Protein AF-A0A7K4DDI7-F1 (afdb_monomer_lite)

Sequence (121 aa):
MRNVHAVIEERGDYTFVIRNFYSGDVKEVQVDPDKIALFEDRSSIEELPDACPFLRFDGKTGKAWCTVHLTRPEICRDYCCWRLLILDSQGKRAGRVMYQMTFLPDTDELGRLWESIQPRL

Structure (mmCIF, N/CA/C/O backbone):
data_AF-A0A7K4DDI7-F1
#
_entry.id   AF-A0A7K4DDI7-F1
#
loop_
_atom_site.group_PDB
_atom_site.id
_atom_site.type_symbol
_atom_site.label_atom_id
_atom_site.label_alt_id
_atom_site.label_comp_id
_atom_site.label_asym_id
_atom_site.label_entity_id
_atom_site.label_seq_id
_atom_site.pdbx_PDB_ins_code
_atom_site.Cartn_x
_atom_site.Cartn_y
_atom_site.Cartn_z
_atom_site.occupancy
_atom_site.B_iso_or_equiv
_atom_site.auth_seq_id
_atom_site.auth_comp_id
_atom_site.auth_asym_id
_atom_site.auth_atom_id
_atom_site.pdbx_PDB_model_num
ATOM 1 N N . MET A 1 1 ? 12.938 2.576 10.365 1.00 39.72 1 MET A N 1
ATOM 2 C CA . MET A 1 1 ? 12.943 2.594 8.884 1.00 39.72 1 MET A CA 1
ATOM 3 C C . MET A 1 1 ? 11.514 2.906 8.483 1.00 39.72 1 MET A C 1
ATOM 5 O O . MET A 1 1 ? 10.642 2.100 8.766 1.00 39.72 1 MET A O 1
ATOM 9 N N . ARG A 1 2 ? 11.268 4.152 8.071 1.00 51.00 2 ARG A N 1
ATOM 10 C CA . ARG A 1 2 ? 9.982 4.847 8.231 1.00 51.00 2 ARG A CA 1
ATOM 11 C C . ARG A 1 2 ? 9.193 4.890 6.922 1.00 51.00 2 ARG A C 1
ATOM 13 O O . ARG A 1 2 ? 9.779 5.179 5.886 1.00 51.00 2 ARG A O 1
ATOM 20 N N . ASN A 1 3 ? 7.888 4.643 7.031 1.00 64.56 3 ASN A N 1
ATOM 21 C CA . ASN A 1 3 ? 6.827 4.915 6.056 1.00 64.56 3 ASN A CA 1
ATOM 22 C C . ASN A 1 3 ? 7.010 4.270 4.676 1.00 64.56 3 ASN A C 1
ATOM 24 O O . ASN A 1 3 ? 7.480 4.900 3.743 1.00 64.56 3 ASN A O 1
ATOM 28 N N . VAL A 1 4 ? 6.554 3.020 4.518 1.00 76.88 4 VAL A N 1
ATOM 29 C CA . VAL A 1 4 ? 6.466 2.334 3.209 1.00 76.88 4 VAL A CA 1
ATOM 30 C C . VAL A 1 4 ? 5.677 3.162 2.189 1.00 76.88 4 VAL A C 1
ATOM 32 O O . VAL A 1 4 ? 6.042 3.218 1.016 1.00 76.88 4 VAL A O 1
ATOM 35 N N . HIS A 1 5 ? 4.620 3.828 2.655 1.00 87.25 5 HIS A N 1
ATOM 36 C CA . HIS A 1 5 ? 3.800 4.746 1.879 1.00 87.25 5 HIS A CA 1
ATOM 37 C C . HIS A 1 5 ? 3.785 6.120 2.542 1.00 87.25 5 HIS A C 1
ATOM 39 O O . HIS A 1 5 ? 3.521 6.219 3.740 1.00 87.25 5 HIS A O 1
ATOM 45 N N . ALA A 1 6 ? 4.015 7.167 1.753 1.00 90.25 6 ALA A N 1
ATOM 46 C CA . ALA A 1 6 ? 3.727 8.544 2.135 1.00 90.25 6 ALA A CA 1
ATOM 47 C C . ALA A 1 6 ? 2.538 9.068 1.342 1.00 90.25 6 ALA A C 1
ATOM 49 O O . ALA A 1 6 ? 2.459 8.847 0.135 1.00 90.25 6 ALA A O 1
ATOM 50 N N . VAL A 1 7 ? 1.655 9.797 2.017 1.00 93.62 7 VAL A N 1
ATOM 51 C CA . VAL A 1 7 ? 0.672 10.658 1.357 1.00 93.62 7 VAL A CA 1
ATOM 52 C C . VAL A 1 7 ? 1.427 11.851 0.775 1.00 93.62 7 VAL A C 1
ATOM 54 O O . VAL A 1 7 ? 2.186 12.504 1.489 1.00 93.62 7 VAL A O 1
ATOM 57 N N . ILE A 1 8 ? 1.260 12.095 -0.522 1.00 95.38 8 ILE A N 1
ATOM 58 C CA . ILE A 1 8 ? 1.876 13.223 -1.237 1.00 95.38 8 ILE A CA 1
ATOM 59 C C . ILE A 1 8 ? 0.843 14.260 -1.693 1.00 95.38 8 ILE A C 1
ATOM 61 O O . ILE A 1 8 ? 1.220 15.383 -2.010 1.00 95.38 8 ILE A O 1
ATOM 65 N N . GLU A 1 9 ? -0.443 13.900 -1.710 1.00 97.38 9 GLU A N 1
ATOM 66 C CA . GLU A 1 9 ? -1.558 14.780 -2.068 1.00 97.38 9 GLU A CA 1
ATOM 67 C C . GLU A 1 9 ? -2.845 14.294 -1.376 1.00 97.38 9 GLU A C 1
ATOM 69 O O . GLU A 1 9 ? -3.093 13.086 -1.317 1.00 97.38 9 GLU A O 1
ATOM 74 N N . GLU A 1 10 ? -3.680 15.219 -0.898 1.00 96.94 10 GLU A N 1
ATOM 75 C CA . GLU A 1 10 ? -5.044 14.946 -0.424 1.00 96.94 10 GLU A CA 1
ATOM 76 C C . GLU A 1 10 ? -6.040 15.578 -1.402 1.00 96.94 10 GLU A C 1
ATOM 78 O O . GLU A 1 10 ? -5.941 16.770 -1.695 1.00 96.94 10 GLU A O 1
ATOM 83 N N . ARG A 1 11 ? -6.989 14.791 -1.923 1.00 96.38 11 ARG A N 1
ATOM 84 C CA . ARG A 1 11 ? -7.917 15.217 -2.990 1.00 96.38 11 ARG A CA 1
ATOM 85 C C . ARG A 1 11 ? -9.354 15.462 -2.524 1.00 96.38 11 ARG A C 1
ATOM 87 O O . ARG A 1 11 ? -10.210 15.771 -3.345 1.00 96.38 11 ARG A O 1
ATOM 94 N N . GLY A 1 12 ? -9.615 15.358 -1.221 1.00 94.62 12 GLY A N 1
ATOM 95 C CA . GLY A 1 12 ? -10.973 15.388 -0.669 1.00 94.62 12 GLY A CA 1
ATOM 96 C C . GLY A 1 12 ? -11.672 14.030 -0.772 1.00 94.62 12 GLY A C 1
ATOM 97 O O . GLY A 1 12 ? -11.103 13.073 -1.292 1.00 94.62 12 GLY A O 1
ATOM 98 N N . ASP A 1 13 ? -12.875 13.921 -0.203 1.00 95.31 13 ASP A N 1
ATOM 99 C CA . ASP A 1 13 ? -13.700 12.698 -0.200 1.00 95.31 13 ASP A CA 1
ATOM 100 C C . ASP A 1 13 ? -12.935 11.424 0.203 1.00 95.31 13 ASP A C 1
ATOM 102 O O . ASP A 1 13 ? -13.085 10.352 -0.389 1.00 95.31 13 ASP A O 1
ATOM 106 N N . TYR A 1 14 ? -12.058 11.570 1.205 1.00 97.50 14 TYR A N 1
ATOM 107 C CA . TYR A 1 14 ? -11.146 10.532 1.698 1.00 97.50 14 TYR A CA 1
ATOM 108 C C . TYR A 1 14 ? -10.290 9.873 0.601 1.00 97.50 14 TYR A C 1
ATOM 110 O O . TYR A 1 14 ? -9.946 8.689 0.686 1.00 97.50 14 TYR A O 1
ATOM 118 N N . THR A 1 15 ? -9.937 10.654 -0.419 1.00 98.06 15 THR A N 1
ATOM 119 C CA . THR A 1 15 ? -9.074 10.267 -1.534 1.00 98.06 15 THR A CA 1
ATOM 120 C C . THR A 1 15 ? -7.694 10.894 -1.377 1.00 98.06 15 THR A C 1
ATOM 122 O O . THR A 1 15 ? -7.548 12.087 -1.098 1.00 98.06 15 THR A O 1
ATOM 125 N N . PHE A 1 16 ? -6.663 10.079 -1.575 1.00 97.44 16 PHE A N 1
ATOM 126 C CA . PHE A 1 16 ? -5.268 10.421 -1.332 1.00 97.44 16 PHE A CA 1
ATOM 127 C C . PHE A 1 16 ? -4.399 9.925 -2.480 1.00 97.44 16 PHE A C 1
ATOM 129 O O . PHE A 1 16 ? -4.594 8.819 -2.982 1.00 97.44 16 PHE A O 1
ATOM 136 N N . VAL A 1 17 ? -3.376 10.692 -2.845 1.00 97.00 17 VAL A N 1
ATOM 137 C CA . VAL A 1 17 ? -2.290 10.192 -3.691 1.00 97.00 17 VAL A CA 1
ATOM 138 C C . VAL A 1 17 ? -1.135 9.809 -2.795 1.00 97.00 17 VAL A C 1
ATOM 140 O O . VAL A 1 17 ? -0.667 10.604 -1.977 1.00 97.00 17 VAL A O 1
ATOM 143 N N . ILE A 1 18 ? -0.671 8.574 -2.945 1.00 94.75 18 ILE A N 1
ATOM 144 C CA . ILE A 1 18 ? 0.398 8.019 -2.129 1.00 94.75 18 ILE A CA 1
ATOM 145 C C . ILE A 1 18 ? 1.575 7.598 -2.991 1.00 94.75 18 ILE A C 1
ATOM 147 O O . ILE A 1 18 ? 1.408 7.078 -4.093 1.00 94.75 18 ILE A O 1
ATOM 151 N N . ARG A 1 19 ? 2.779 7.786 -2.455 1.00 92.00 19 ARG A N 1
ATOM 152 C CA . ARG A 1 19 ? 4.023 7.282 -3.025 1.00 92.00 19 ARG A CA 1
ATOM 153 C C . ARG A 1 19 ? 4.548 6.147 -2.169 1.00 92.00 19 ARG A C 1
ATOM 155 O O . ARG A 1 19 ? 4.703 6.299 -0.958 1.00 92.00 19 ARG A O 1
ATOM 162 N N . ASN A 1 20 ? 4.849 5.018 -2.793 1.00 87.50 20 ASN A N 1
ATOM 163 C CA . ASN A 1 20 ? 5.609 3.961 -2.151 1.00 87.50 20 ASN A CA 1
ATOM 164 C C . ASN A 1 20 ? 7.110 4.280 -2.228 1.00 87.50 20 ASN A C 1
ATOM 166 O O . ASN A 1 20 ? 7.643 4.496 -3.313 1.00 87.50 20 ASN A O 1
ATOM 170 N N . PHE A 1 21 ? 7.810 4.304 -1.094 1.00 82.56 21 PHE A N 1
ATOM 171 C CA . PHE A 1 21 ? 9.233 4.668 -1.072 1.00 82.56 21 PHE A CA 1
ATOM 172 C C . PHE A 1 21 ? 10.165 3.585 -1.614 1.00 82.56 21 PHE A C 1
ATOM 174 O O . PHE A 1 21 ? 11.274 3.909 -2.029 1.00 82.56 21 PHE A O 1
ATOM 181 N N . TYR A 1 22 ? 9.740 2.321 -1.617 1.00 76.12 22 TYR A N 1
ATOM 182 C CA . TYR A 1 22 ? 10.566 1.232 -2.135 1.00 76.12 22 TYR A CA 1
ATOM 183 C C . TYR A 1 22 ? 10.529 1.191 -3.658 1.00 76.12 22 TYR A C 1
ATOM 185 O O . TYR A 1 22 ? 11.571 1.213 -4.295 1.00 76.12 22 TYR A O 1
ATOM 193 N N . SER A 1 23 ? 9.328 1.159 -4.230 1.00 78.12 23 SER A N 1
ATOM 194 C CA . SER A 1 23 ? 9.102 1.047 -5.677 1.00 78.12 23 SER A CA 1
ATOM 195 C C . SER A 1 23 ? 9.123 2.384 -6.410 1.00 78.12 23 SER A C 1
ATOM 197 O O . SER A 1 23 ? 9.319 2.410 -7.618 1.00 78.12 23 SER A O 1
ATOM 199 N N . GLY A 1 24 ? 8.896 3.492 -5.703 1.00 84.31 24 GLY A N 1
ATOM 200 C CA . GLY A 1 24 ? 8.628 4.785 -6.324 1.00 84.31 24 GLY A CA 1
ATOM 201 C C . GLY A 1 24 ? 7.209 4.915 -6.885 1.00 84.31 24 GLY A C 1
ATOM 202 O O . GLY A 1 24 ? 6.862 6.013 -7.318 1.00 84.31 24 GLY A O 1
ATOM 203 N N . ASP A 1 25 ? 6.395 3.853 -6.832 1.00 87.25 25 ASP A N 1
ATOM 204 C CA . ASP A 1 25 ? 5.046 3.824 -7.394 1.00 87.25 25 ASP A CA 1
ATOM 205 C C . ASP A 1 25 ? 4.167 4.906 -6.762 1.00 87.25 25 ASP A C 1
ATOM 207 O O . ASP A 1 25 ? 4.090 5.037 -5.535 1.00 87.25 25 ASP A O 1
ATOM 211 N N . VAL A 1 26 ? 3.478 5.656 -7.620 1.00 92.88 26 VAL A N 1
ATOM 212 C CA . VAL A 1 26 ? 2.482 6.654 -7.233 1.00 92.88 26 VAL A CA 1
ATOM 213 C C . VAL A 1 26 ? 1.103 6.103 -7.552 1.00 92.88 26 VAL A C 1
ATOM 215 O O . VAL A 1 26 ? 0.851 5.656 -8.671 1.00 92.88 26 VAL A O 1
ATOM 218 N N . LYS A 1 27 ? 0.209 6.116 -6.566 1.00 94.44 27 LYS A N 1
ATOM 219 C CA . LYS A 1 27 ? -1.139 5.575 -6.716 1.00 94.44 27 LYS A CA 1
ATOM 220 C C . LYS A 1 27 ? -2.152 6.403 -5.951 1.00 94.44 27 LYS A C 1
ATOM 222 O O . LYS A 1 27 ? -1.899 6.819 -4.825 1.00 94.44 27 LYS A O 1
ATOM 227 N N . GLU A 1 28 ? -3.305 6.600 -6.570 1.00 97.12 28 GLU A N 1
ATOM 228 C CA . GLU A 1 28 ? -4.486 7.104 -5.888 1.00 97.12 28 GLU A CA 1
ATOM 229 C C . GLU A 1 28 ? -5.139 5.979 -5.082 1.00 97.12 28 GLU A C 1
ATOM 231 O O . GLU A 1 28 ? -5.292 4.852 -5.564 1.00 97.12 28 GLU A O 1
ATOM 236 N N . VAL A 1 29 ? -5.489 6.290 -3.841 1.00 97.25 29 VAL A N 1
ATOM 237 C CA . VAL A 1 29 ? -6.208 5.414 -2.925 1.00 97.25 29 VAL A CA 1
ATOM 238 C C . VAL A 1 29 ? -7.370 6.172 -2.307 1.00 97.25 29 VAL A C 1
ATOM 240 O O . VAL A 1 29 ? -7.287 7.371 -2.057 1.00 97.25 29 VAL A O 1
ATOM 243 N N . GLN A 1 30 ? -8.442 5.450 -2.026 1.00 98.19 30 GLN A N 1
ATOM 244 C CA . GLN A 1 30 ? -9.622 5.958 -1.347 1.00 98.19 30 GLN A CA 1
ATOM 245 C C . GLN A 1 30 ? -9.896 5.098 -0.123 1.00 98.19 30 GLN A C 1
ATOM 247 O O . GLN A 1 30 ? -9.768 3.869 -0.192 1.00 98.19 30 GLN A O 1
ATOM 252 N N . VAL A 1 31 ? -10.247 5.743 0.990 1.00 98.00 31 VAL A N 1
ATOM 253 C CA . VAL A 1 31 ? -10.713 5.037 2.185 1.00 98.00 31 VAL A CA 1
ATOM 254 C C . VAL A 1 31 ? -12.003 4.306 1.840 1.00 98.00 31 VAL A C 1
ATOM 256 O O . VAL A 1 31 ? -12.938 4.891 1.297 1.00 98.00 31 VAL A O 1
ATOM 259 N N . ASP A 1 32 ? -12.044 3.016 2.153 1.00 97.62 32 ASP A N 1
ATOM 260 C CA . ASP A 1 32 ? -13.223 2.196 1.952 1.00 97.62 32 ASP A CA 1
ATOM 261 C C . ASP A 1 32 ? -14.392 2.812 2.750 1.00 97.62 32 ASP A C 1
ATOM 263 O O . ASP A 1 32 ? -14.222 3.106 3.941 1.00 97.62 32 ASP A O 1
ATOM 267 N N . PRO A 1 33 ? -15.582 2.995 2.148 1.00 96.81 33 PRO A N 1
ATOM 268 C CA . PRO A 1 33 ? -16.688 3.698 2.801 1.00 96.81 33 PRO A CA 1
ATOM 269 C C . PRO A 1 33 ? -17.096 3.119 4.164 1.00 96.81 33 PRO A C 1
ATOM 271 O O . PRO A 1 33 ? -17.472 3.858 5.070 1.00 96.81 33 PRO A O 1
ATOM 274 N N . ASP A 1 34 ? -16.973 1.802 4.341 1.00 96.06 34 ASP A N 1
ATOM 275 C CA . ASP A 1 34 ? -17.274 1.090 5.589 1.00 96.06 34 ASP A CA 1
ATOM 276 C C . ASP A 1 34 ? -16.219 1.295 6.694 1.00 96.06 34 ASP A C 1
ATOM 278 O O . ASP A 1 34 ? -16.432 0.884 7.834 1.00 96.06 34 ASP A O 1
ATOM 282 N N . LYS A 1 35 ? -15.083 1.929 6.379 1.00 95.25 35 LYS A N 1
ATOM 283 C CA . LYS A 1 35 ? -13.935 2.123 7.280 1.00 95.25 35 LYS A CA 1
ATOM 284 C C . LYS A 1 35 ? -13.623 3.591 7.560 1.00 95.25 35 LYS A C 1
ATOM 286 O O . LYS A 1 35 ? -12.653 3.854 8.266 1.00 95.25 35 LYS A O 1
ATOM 291 N N . ILE A 1 36 ? -14.430 4.537 7.072 1.00 95.94 36 ILE A N 1
ATOM 292 C CA . ILE A 1 36 ? -14.221 5.979 7.295 1.00 95.94 36 ILE A CA 1
ATOM 293 C C . ILE A 1 36 ? -14.140 6.305 8.791 1.00 95.94 36 ILE A C 1
ATOM 295 O O . ILE A 1 36 ? -13.145 6.870 9.234 1.00 95.94 36 ILE A O 1
ATOM 299 N N . ALA A 1 37 ? -15.111 5.853 9.589 1.00 94.19 37 ALA A N 1
ATOM 300 C CA . ALA A 1 37 ? -15.109 6.100 11.033 1.00 94.19 37 ALA A CA 1
ATOM 301 C C . ALA A 1 37 ? -13.863 5.522 11.733 1.00 94.19 37 ALA A C 1
ATOM 303 O O . ALA A 1 37 ? -13.333 6.117 12.665 1.00 94.19 37 ALA A O 1
ATOM 304 N N . LEU A 1 38 ? -13.367 4.372 11.261 1.00 94.12 38 LEU A N 1
ATOM 305 C CA . LEU A 1 38 ? -12.143 3.763 11.779 1.00 94.12 38 LEU A CA 1
ATOM 306 C C . LEU A 1 38 ? -10.888 4.535 11.336 1.00 94.12 38 LEU A C 1
ATOM 308 O O . LEU A 1 38 ? -9.923 4.622 12.084 1.00 94.12 38 LEU A O 1
ATOM 312 N N . PHE A 1 39 ? -10.882 5.093 10.124 1.00 94.62 39 PHE A N 1
ATOM 313 C CA . PHE A 1 39 ? -9.790 5.922 9.614 1.00 94.62 39 PHE A CA 1
ATOM 314 C C . PHE A 1 39 ? -9.653 7.248 10.372 1.00 94.62 39 PHE A C 1
ATOM 316 O O . PHE A 1 39 ? -8.527 7.693 10.613 1.00 94.62 39 PHE A O 1
ATOM 323 N N . GLU A 1 40 ? -10.773 7.861 10.748 1.00 93.62 40 GLU A N 1
ATOM 324 C CA . GLU A 1 40 ? -10.806 9.114 11.510 1.00 93.62 40 GLU A CA 1
ATOM 325 C C . GLU A 1 40 ? -10.288 8.960 12.941 1.00 93.62 40 GLU A C 1
ATOM 327 O O . GLU A 1 40 ? -9.752 9.916 13.502 1.00 93.62 40 GLU A O 1
ATOM 332 N N . ASP A 1 41 ? 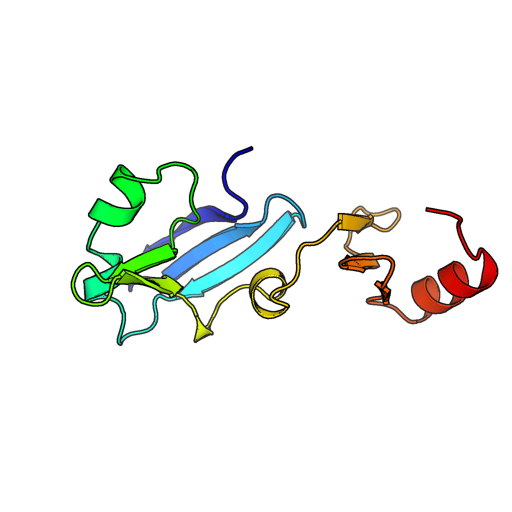-10.373 7.756 13.512 1.00 91.56 41 ASP A N 1
ATOM 333 C CA . ASP A 1 41 ? -9.720 7.443 14.777 1.00 91.56 41 ASP A CA 1
ATOM 334 C C . ASP A 1 41 ? -8.191 7.483 14.611 1.00 91.56 41 ASP A C 1
ATOM 336 O O . ASP A 1 41 ? -7.578 6.671 13.909 1.00 91.56 41 ASP A O 1
ATOM 340 N N . ARG A 1 42 ? -7.562 8.470 15.254 1.00 86.81 42 ARG A N 1
ATOM 341 C CA . ARG A 1 42 ? -6.117 8.714 15.174 1.00 86.81 42 ARG A CA 1
ATOM 342 C C . ARG A 1 42 ? -5.305 7.953 16.219 1.00 86.81 42 ARG A C 1
ATOM 344 O O . ARG A 1 42 ? -4.083 7.909 16.073 1.00 86.81 42 ARG A O 1
ATOM 351 N N . SER A 1 43 ? -5.949 7.310 17.196 1.00 87.62 43 SER A N 1
ATOM 352 C CA . SER A 1 43 ? -5.281 6.600 18.301 1.00 87.62 43 SER A CA 1
ATOM 353 C C . SER A 1 43 ? -4.214 5.616 17.807 1.00 87.62 43 SER A C 1
ATOM 355 O O . SER A 1 43 ? -3.095 5.584 18.313 1.00 87.62 43 SER A O 1
ATOM 357 N N . SER A 1 44 ? -4.521 4.890 16.729 1.00 82.88 44 SER A N 1
ATOM 358 C CA . SER A 1 44 ? -3.612 3.922 16.105 1.00 82.88 44 SER A CA 1
ATOM 359 C C . SER A 1 44 ? -2.323 4.547 15.559 1.00 82.88 44 SER A C 1
ATOM 361 O O . SER A 1 44 ? -1.266 3.926 15.627 1.00 82.88 44 SER A O 1
ATOM 363 N N . ILE A 1 45 ? -2.398 5.751 14.980 1.00 83.94 45 ILE A N 1
ATOM 364 C CA . ILE A 1 45 ? -1.219 6.449 14.439 1.00 83.94 45 ILE A CA 1
ATOM 365 C C . ILE A 1 45 ? -0.428 7.103 15.574 1.00 83.94 45 ILE A C 1
ATOM 367 O O . ILE A 1 45 ? 0.794 7.184 15.499 1.00 83.94 45 ILE A O 1
ATOM 371 N N . GLU A 1 46 ? -1.103 7.572 16.620 1.00 86.81 46 GLU A N 1
ATOM 372 C CA . GLU A 1 46 ? -0.444 8.156 17.792 1.00 86.81 46 GLU A CA 1
ATOM 373 C C . GLU A 1 46 ? 0.393 7.115 18.544 1.00 86.81 46 GLU A C 1
ATOM 375 O O . GLU A 1 46 ? 1.519 7.408 18.946 1.00 86.81 46 GLU A O 1
ATOM 380 N N . GLU A 1 47 ? -0.115 5.887 18.670 1.00 85.88 47 GLU A N 1
ATOM 381 C CA . GLU A 1 47 ? 0.613 4.767 19.271 1.00 85.88 47 GLU A CA 1
ATOM 382 C C . GLU A 1 47 ? 1.738 4.241 18.361 1.00 85.88 47 GLU A C 1
ATOM 384 O O . GLU A 1 47 ? 2.815 3.875 18.838 1.00 85.88 47 GLU A O 1
ATOM 389 N N . LEU A 1 48 ? 1.516 4.226 17.041 1.00 83.06 48 LEU A N 1
ATOM 390 C CA . LEU A 1 48 ? 2.450 3.687 16.048 1.00 83.06 48 LEU A CA 1
ATOM 391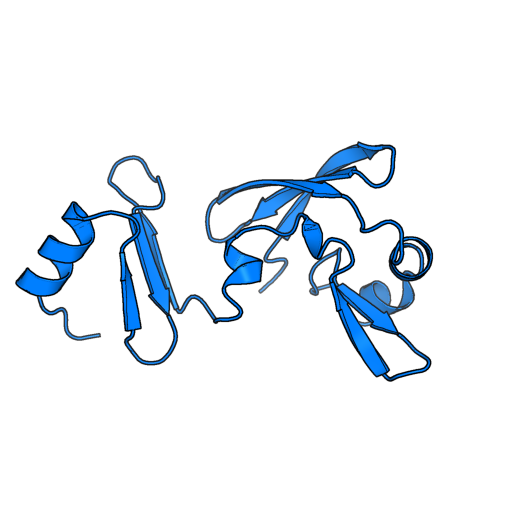 C C . LEU A 1 48 ? 2.760 4.719 14.947 1.00 83.06 48 LEU A C 1
ATOM 393 O O . LEU A 1 48 ? 2.349 4.544 13.796 1.00 83.06 48 LEU A O 1
ATOM 397 N N . PRO A 1 49 ? 3.543 5.771 15.248 1.00 82.50 49 PRO A N 1
ATOM 398 C CA . PRO A 1 49 ? 3.774 6.887 14.324 1.00 82.50 49 PRO A CA 1
ATOM 399 C C . PRO A 1 49 ? 4.550 6.504 13.057 1.00 82.50 49 PRO A C 1
ATOM 401 O O . PRO A 1 49 ? 4.496 7.220 12.060 1.00 82.50 49 PRO A O 1
ATOM 404 N N . ASP A 1 50 ? 5.266 5.376 13.084 1.00 82.50 50 ASP A N 1
ATOM 405 C CA . ASP A 1 50 ? 6.025 4.850 11.944 1.00 82.50 50 ASP A CA 1
ATOM 406 C C . ASP A 1 50 ? 5.216 3.835 11.096 1.00 82.50 50 ASP A C 1
ATOM 408 O O . ASP A 1 50 ? 5.749 3.258 10.140 1.00 82.50 50 ASP A O 1
ATOM 412 N N . ALA A 1 51 ? 3.949 3.573 11.447 1.00 84.25 51 ALA A N 1
ATOM 413 C CA . ALA A 1 51 ? 3.073 2.673 10.703 1.00 84.25 51 ALA A CA 1
ATOM 414 C C . ALA A 1 51 ? 2.554 3.299 9.396 1.00 84.25 51 ALA A C 1
ATOM 416 O O . ALA A 1 51 ? 2.626 4.503 9.161 1.00 84.25 51 ALA A O 1
ATOM 417 N N . CYS A 1 52 ? 1.986 2.460 8.523 1.00 88.56 52 CYS A N 1
ATOM 418 C CA . CYS A 1 52 ? 1.289 2.944 7.332 1.00 88.56 52 CYS A CA 1
ATOM 419 C C . CYS A 1 52 ? 0.145 3.900 7.736 1.00 88.56 52 CYS A C 1
ATOM 421 O O . CYS A 1 52 ? -0.658 3.528 8.593 1.00 88.56 52 CYS A O 1
ATOM 423 N N . PRO A 1 53 ? -0.013 5.068 7.082 1.00 90.44 53 PRO A N 1
ATOM 424 C CA . PRO A 1 53 ? -1.040 6.056 7.437 1.00 90.44 53 PRO A CA 1
ATOM 425 C C . PRO A 1 53 ? -2.484 5.549 7.291 1.00 90.44 53 PRO A C 1
ATOM 427 O O . PRO A 1 53 ? -3.405 6.147 7.843 1.00 90.44 53 PRO A O 1
ATOM 430 N N . PHE A 1 54 ? -2.691 4.429 6.595 1.00 92.81 54 PHE A N 1
ATOM 431 C CA . PHE A 1 54 ? -3.995 3.781 6.406 1.00 92.81 54 PHE A CA 1
ATOM 432 C C . PHE A 1 54 ? -4.170 2.503 7.239 1.00 92.81 54 PHE A C 1
ATOM 434 O O . PHE A 1 54 ? -5.134 1.767 7.039 1.00 92.81 54 PHE A O 1
ATOM 441 N N . LEU A 1 55 ? -3.230 2.188 8.135 1.00 91.56 55 LEU A N 1
ATOM 442 C CA . LEU A 1 55 ? -3.374 1.092 9.090 1.00 91.56 55 LEU A CA 1
ATOM 443 C C . LEU A 1 55 ? -4.105 1.600 10.337 1.00 91.56 55 LEU A C 1
ATOM 445 O O . LEU A 1 55 ? -3.729 2.627 10.905 1.00 91.56 55 LEU A O 1
ATOM 449 N N . ARG A 1 56 ? -5.150 0.890 10.758 1.00 92.75 56 ARG A N 1
ATOM 450 C CA . ARG A 1 56 ? -5.915 1.176 11.978 1.00 92.75 56 ARG A CA 1
ATOM 451 C C . ARG A 1 56 ? -6.133 -0.080 12.794 1.00 92.75 56 ARG A C 1
ATOM 453 O O . ARG A 1 56 ? -6.251 -1.163 12.228 1.00 92.75 56 ARG A O 1
ATOM 460 N N . PHE A 1 57 ? -6.224 0.075 14.103 1.00 90.06 57 PHE A N 1
ATOM 461 C CA . PHE A 1 57 ? -6.576 -0.987 15.030 1.00 90.06 57 PHE A CA 1
ATOM 462 C C . PHE A 1 57 ? -7.980 -0.730 15.557 1.00 90.06 57 PHE A C 1
ATOM 464 O O . PHE A 1 57 ? -8.289 0.350 16.047 1.00 90.06 57 PHE A O 1
ATOM 471 N N . ASP A 1 58 ? -8.842 -1.731 15.446 1.00 87.06 58 ASP A N 1
ATOM 472 C CA . ASP A 1 58 ? -10.139 -1.699 16.103 1.00 87.06 58 ASP A CA 1
ATOM 473 C C . ASP A 1 58 ? -9.937 -2.004 17.590 1.00 87.06 58 ASP A C 1
ATOM 475 O O . ASP A 1 58 ? -9.698 -3.153 17.966 1.00 87.06 58 ASP A O 1
ATOM 479 N N . GLY A 1 59 ? -10.057 -0.980 18.438 1.00 80.69 59 GLY A N 1
ATOM 480 C CA . GLY A 1 59 ? -9.876 -1.104 19.886 1.00 80.69 59 GLY A CA 1
ATOM 481 C C . GLY A 1 59 ? -10.838 -2.082 20.574 1.00 80.69 59 GLY A C 1
ATOM 482 O O . GLY A 1 59 ? -10.551 -2.533 21.680 1.00 80.69 59 GLY A O 1
ATOM 483 N N . LYS A 1 60 ? -11.959 -2.463 19.939 1.00 83.25 60 LYS A N 1
ATOM 484 C CA . LYS A 1 60 ? -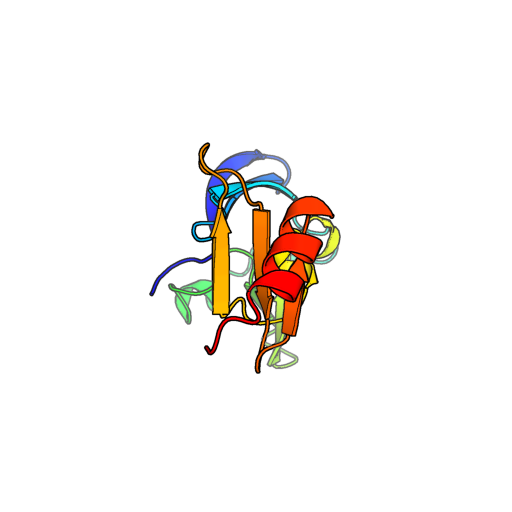12.901 -3.452 20.495 1.00 83.25 60 LYS A CA 1
ATOM 485 C C . LYS A 1 60 ? -12.467 -4.885 20.219 1.00 83.25 60 LYS A C 1
ATOM 487 O O . LYS A 1 60 ? -12.665 -5.758 21.059 1.00 83.25 60 LYS A O 1
ATOM 492 N N . THR A 1 61 ? -11.935 -5.142 19.026 1.00 85.62 61 THR A N 1
ATOM 493 C CA . THR A 1 61 ? -11.589 -6.501 18.581 1.00 85.62 61 THR A CA 1
ATOM 494 C C . THR A 1 61 ? -10.091 -6.789 18.614 1.00 85.62 61 THR A C 1
ATOM 496 O O . THR A 1 61 ? -9.697 -7.945 18.474 1.00 85.62 61 THR A O 1
ATOM 499 N N . GLY A 1 62 ? -9.256 -5.759 18.765 1.00 83.62 62 GLY A N 1
ATOM 500 C CA . GLY A 1 62 ? -7.799 -5.835 18.656 1.00 83.62 62 GLY A CA 1
ATOM 501 C C . GLY A 1 62 ? -7.299 -6.105 17.233 1.00 83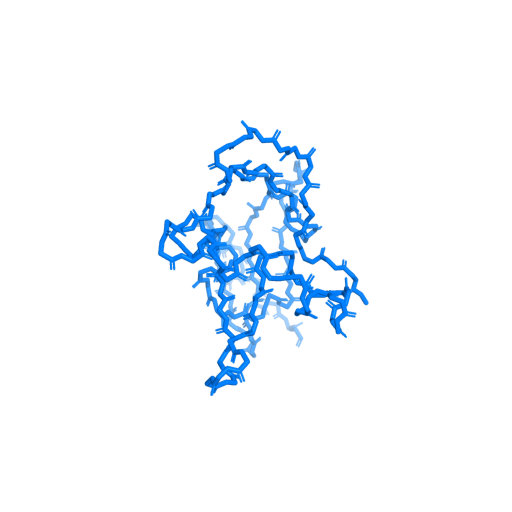.62 62 GLY A C 1
ATOM 502 O O . GLY A 1 62 ? -6.112 -6.362 17.035 1.00 83.62 62 GLY A O 1
ATOM 503 N N . LYS A 1 63 ? -8.183 -6.097 16.226 1.00 87.94 63 LYS A N 1
ATOM 504 C CA . LYS A 1 63 ? -7.824 -6.420 14.841 1.00 87.94 63 LYS A CA 1
ATOM 505 C C . LYS A 1 63 ? -7.236 -5.214 14.122 1.00 87.94 63 LYS A C 1
ATOM 507 O O . LYS A 1 63 ? -7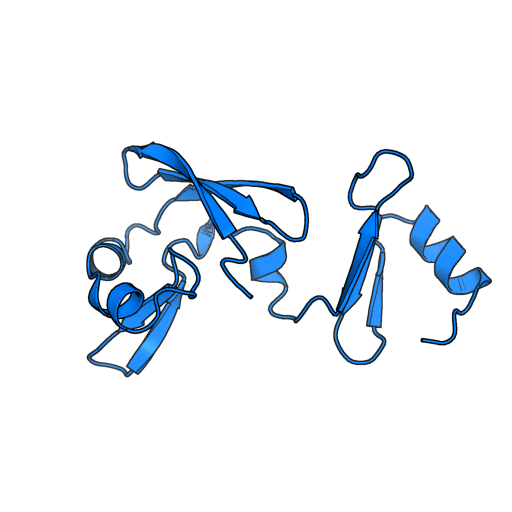.739 -4.101 14.247 1.00 87.94 63 LYS A O 1
ATOM 512 N N . ALA A 1 64 ? -6.224 -5.473 13.301 1.00 88.75 64 ALA A N 1
ATOM 513 C CA . ALA A 1 64 ? -5.644 -4.492 12.396 1.00 88.75 64 ALA A CA 1
ATOM 514 C C . ALA A 1 64 ? -6.384 -4.474 11.047 1.00 88.75 64 ALA A C 1
ATOM 516 O O . ALA A 1 64 ? -6.663 -5.523 10.463 1.00 88.75 64 ALA A O 1
ATOM 517 N N . TRP A 1 65 ? -6.646 -3.279 10.529 1.00 91.75 65 TRP A N 1
ATOM 518 C CA . TRP A 1 65 ? -7.382 -3.023 9.298 1.00 91.75 65 TRP A CA 1
ATOM 519 C C . TRP A 1 65 ? -6.609 -2.068 8.391 1.00 91.75 65 TRP A C 1
ATOM 521 O O . TRP A 1 65 ? -6.117 -1.029 8.827 1.00 91.75 65 TRP A O 1
ATOM 531 N N . CYS A 1 66 ? -6.545 -2.399 7.102 1.00 93.06 66 CYS A N 1
ATOM 532 C CA . CYS A 1 66 ? -6.174 -1.442 6.065 1.00 93.06 66 CYS A CA 1
ATOM 533 C C . CYS A 1 66 ? -7.441 -0.691 5.647 1.00 93.06 66 CYS A C 1
ATOM 535 O O . CYS A 1 66 ? -8.383 -1.317 5.165 1.00 93.06 66 CYS A O 1
ATOM 537 N N . THR A 1 67 ? -7.475 0.625 5.838 1.00 95.75 67 THR A N 1
ATOM 538 C CA . THR A 1 67 ? -8.668 1.433 5.553 1.00 95.75 67 THR A CA 1
ATOM 539 C C . THR A 1 67 ? -8.846 1.739 4.072 1.00 95.75 67 THR A C 1
ATOM 541 O O . THR A 1 67 ? -9.937 2.113 3.681 1.00 95.75 67 THR A O 1
ATOM 544 N N . VAL A 1 68 ? -7.819 1.538 3.244 1.00 96.12 68 VAL A N 1
ATOM 545 C CA . VAL A 1 68 ? -7.864 1.689 1.775 1.00 96.12 68 VAL A CA 1
ATOM 546 C C . VAL A 1 68 ? -7.816 0.331 1.075 1.00 96.12 68 VAL A C 1
ATOM 548 O O . VAL A 1 68 ? -7.195 0.180 0.023 1.00 96.12 68 VAL A O 1
ATOM 551 N N . HIS A 1 69 ? -8.368 -0.715 1.696 1.00 94.25 69 HIS A N 1
ATOM 552 C CA . HIS A 1 69 ? -8.130 -2.089 1.268 1.00 94.25 69 HIS A CA 1
ATOM 553 C C . HIS A 1 69 ? -8.507 -2.303 -0.201 1.00 94.25 69 HIS A C 1
ATOM 555 O O . HIS A 1 69 ? -7.738 -2.938 -0.922 1.00 94.25 69 HIS A O 1
ATOM 561 N N . LEU A 1 70 ? -9.626 -1.755 -0.679 1.00 93.94 70 LEU A N 1
ATOM 562 C CA . LEU A 1 70 ? -10.082 -1.961 -2.058 1.00 93.94 70 LEU A CA 1
ATOM 563 C C . LEU A 1 70 ? -9.129 -1.339 -3.090 1.00 93.94 70 LEU A C 1
ATOM 565 O O . LEU A 1 70 ? -8.804 -1.951 -4.114 1.00 93.94 70 LEU A O 1
ATOM 569 N N . THR A 1 71 ? -8.622 -0.146 -2.792 1.00 95.44 71 THR A N 1
ATOM 570 C CA . THR A 1 71 ? -7.781 0.648 -3.700 1.00 95.44 71 THR A CA 1
ATOM 571 C C . THR A 1 71 ? -6.281 0.472 -3.452 1.00 95.44 71 THR A C 1
ATOM 573 O O . THR A 1 71 ? -5.468 0.998 -4.214 1.00 95.44 71 THR A O 1
ATOM 576 N N . ARG A 1 72 ? -5.899 -0.321 -2.437 1.00 92.06 72 ARG A N 1
ATOM 577 C CA . ARG A 1 72 ? -4.512 -0.472 -1.980 1.00 92.06 72 ARG A CA 1
ATOM 578 C C . ARG A 1 72 ? -3.531 -0.765 -3.126 1.00 92.06 72 ARG A C 1
ATOM 580 O O . ARG A 1 72 ? -3.874 -1.523 -4.050 1.00 92.06 72 ARG A O 1
ATOM 587 N N . PRO A 1 73 ? -2.298 -0.229 -3.052 1.00 89.19 73 PRO A N 1
ATOM 588 C CA . PRO A 1 73 ? -1.250 -0.511 -4.025 1.00 89.19 73 PRO A CA 1
ATOM 589 C C . PRO A 1 73 ? -0.987 -2.003 -4.203 1.00 89.19 73 PRO A C 1
ATOM 591 O O . PRO A 1 73 ? -1.191 -2.792 -3.283 1.00 89.19 73 PRO A O 1
ATOM 594 N N . GLU A 1 74 ? -0.503 -2.386 -5.383 1.00 81.75 74 GLU A N 1
ATOM 595 C CA . GLU A 1 74 ? -0.237 -3.793 -5.718 1.00 81.75 74 GLU A CA 1
ATOM 596 C C . GLU A 1 74 ? 0.750 -4.438 -4.746 1.00 81.75 74 GLU A C 1
ATOM 598 O O . GLU A 1 74 ? 0.484 -5.523 -4.243 1.00 81.75 74 GLU A O 1
ATOM 603 N N . ILE A 1 75 ? 1.800 -3.710 -4.355 1.00 78.12 75 ILE A N 1
ATOM 604 C CA . ILE A 1 75 ? 2.752 -4.143 -3.324 1.00 78.12 75 ILE A CA 1
ATOM 605 C C . ILE A 1 75 ? 2.073 -4.559 -2.006 1.00 78.12 75 ILE A C 1
ATOM 607 O O . ILE A 1 75 ? 2.537 -5.473 -1.332 1.00 78.12 75 ILE A O 1
ATOM 611 N N . CYS A 1 76 ? 0.944 -3.940 -1.646 1.00 81.88 76 CYS A N 1
ATOM 612 C CA . CYS A 1 76 ? 0.173 -4.296 -0.452 1.00 81.88 76 CYS A CA 1
ATOM 613 C C . CYS A 1 76 ? -0.769 -5.490 -0.666 1.00 81.88 76 CYS A C 1
ATOM 615 O O . CYS A 1 76 ? -1.291 -6.034 0.306 1.00 81.88 76 CYS A O 1
ATOM 617 N N . ARG A 1 77 ? -1.067 -5.865 -1.915 1.00 82.50 77 ARG A N 1
ATOM 618 C CA . ARG A 1 77 ? -1.900 -7.034 -2.255 1.00 82.50 77 ARG A CA 1
ATOM 619 C C . ARG A 1 77 ? -1.109 -8.326 -2.216 1.00 82.50 77 ARG A C 1
ATOM 621 O O . ARG A 1 77 ? -1.694 -9.366 -1.945 1.00 82.50 77 ARG A O 1
ATOM 628 N N . ASP A 1 78 ? 0.192 -8.233 -2.441 1.00 72.19 78 ASP A N 1
ATOM 629 C CA . ASP A 1 78 ? 1.075 -9.388 -2.477 1.00 72.19 78 ASP A CA 1
ATOM 630 C C . ASP A 1 78 ? 1.192 -10.070 -1.097 1.00 72.19 78 ASP A C 1
ATOM 632 O O . ASP A 1 78 ? 1.512 -11.252 -1.032 1.00 72.19 78 ASP A O 1
ATOM 636 N N . TYR A 1 79 ? 0.904 -9.371 0.014 1.00 63.09 79 TYR A N 1
ATOM 637 C CA . TYR A 1 79 ? 1.003 -9.894 1.394 1.00 63.09 79 TYR A CA 1
ATOM 638 C C . TYR A 1 79 ? 2.340 -10.582 1.720 1.00 63.09 79 TYR A C 1
ATOM 640 O O . TYR A 1 79 ? 2.426 -11.402 2.633 1.00 63.09 79 TYR A O 1
ATOM 648 N N . CYS A 1 80 ? 3.408 -10.243 1.002 1.00 60.62 80 CYS A N 1
ATOM 649 C CA . CYS A 1 80 ? 4.725 -10.817 1.212 1.00 6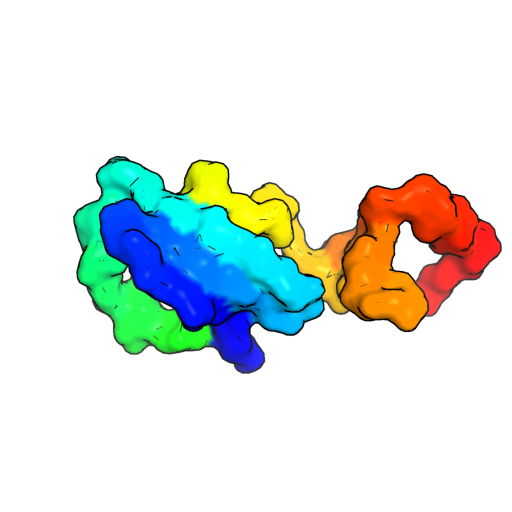0.62 80 CYS A CA 1
ATOM 650 C C . CYS A 1 80 ? 5.796 -9.728 1.295 1.00 60.62 80 CYS A C 1
ATOM 652 O O . CYS A 1 80 ? 5.719 -8.689 0.641 1.00 60.62 80 CYS A O 1
ATOM 654 N N . CYS A 1 81 ? 6.802 -9.955 2.142 1.00 60.03 81 CYS A N 1
ATOM 655 C CA . CYS A 1 81 ? 7.914 -9.028 2.314 1.00 60.03 81 CYS A CA 1
ATOM 656 C C . CYS A 1 81 ? 8.811 -9.061 1.074 1.00 60.03 81 CYS A C 1
ATOM 658 O O . CYS A 1 81 ? 9.376 -10.108 0.742 1.00 60.03 81 CYS A O 1
ATOM 660 N N . TRP A 1 82 ? 8.945 -7.917 0.402 1.00 66.56 82 TRP A N 1
ATOM 661 C CA . TRP A 1 82 ? 9.883 -7.744 -0.705 1.00 66.56 82 TRP A CA 1
ATOM 662 C C . TRP A 1 82 ? 11.296 -7.732 -0.119 1.00 66.56 82 TRP A C 1
ATOM 664 O O . TRP A 1 82 ? 11.608 -6.890 0.723 1.00 66.56 82 TRP A O 1
ATOM 674 N N . ARG A 1 83 ? 12.145 -8.681 -0.523 1.00 66.81 83 ARG A N 1
ATOM 675 C CA . ARG A 1 83 ? 13.535 -8.772 -0.049 1.00 66.81 83 ARG A CA 1
ATOM 676 C C . ARG A 1 83 ? 14.489 -8.001 -0.954 1.00 66.81 83 ARG A C 1
ATOM 678 O O . ARG A 1 83 ? 15.403 -7.355 -0.454 1.00 66.81 83 ARG A O 1
ATOM 685 N N . LEU A 1 84 ? 14.263 -8.061 -2.267 1.00 72.12 84 LEU A N 1
ATOM 686 C CA . LEU A 1 84 ? 14.994 -7.286 -3.268 1.00 72.12 84 LEU A CA 1
ATOM 687 C C . LEU A 1 84 ? 14.013 -6.717 -4.290 1.00 72.12 84 LEU A C 1
ATOM 689 O O . LEU A 1 84 ? 13.134 -7.432 -4.774 1.00 72.12 84 LEU A O 1
ATOM 693 N N . LEU A 1 85 ? 14.200 -5.444 -4.627 1.00 77.75 85 LEU A N 1
ATOM 694 C CA . LEU A 1 85 ? 13.548 -4.779 -5.747 1.00 77.75 85 LEU A CA 1
ATOM 695 C C . LEU A 1 85 ? 14.556 -4.656 -6.890 1.00 77.75 85 LEU A C 1
ATOM 697 O O . LEU A 1 85 ? 15.672 -4.188 -6.670 1.00 77.75 85 LEU A O 1
ATOM 701 N N . ILE A 1 86 ? 14.161 -5.061 -8.095 1.00 81.31 86 ILE A N 1
ATOM 702 C CA . ILE A 1 86 ? 14.996 -4.994 -9.295 1.00 81.31 86 ILE A CA 1
ATOM 703 C C . ILE A 1 86 ? 14.418 -3.936 -10.230 1.00 81.31 86 ILE A C 1
ATOM 705 O O . ILE A 1 86 ? 13.232 -3.978 -10.571 1.00 81.31 86 ILE A O 1
ATOM 709 N N . LEU A 1 87 ? 15.267 -2.999 -10.644 1.00 81.62 87 LEU A N 1
ATOM 710 C CA . LEU A 1 87 ? 14.940 -1.939 -11.593 1.00 81.62 87 LEU A CA 1
ATOM 711 C C . LEU A 1 87 ? 15.684 -2.170 -12.914 1.00 81.62 87 LEU A C 1
ATOM 713 O O . LEU A 1 87 ? 16.771 -2.748 -12.921 1.00 81.62 87 LEU A O 1
ATOM 717 N N . ASP A 1 88 ? 15.104 -1.716 -14.020 1.00 82.50 88 ASP A N 1
ATOM 718 C CA . ASP A 1 88 ? 15.779 -1.646 -15.312 1.00 82.50 88 ASP A CA 1
ATOM 719 C C . ASP A 1 88 ? 16.742 -0.445 -15.394 1.00 82.50 88 ASP A C 1
ATOM 721 O O . ASP A 1 88 ? 16.864 0.365 -14.471 1.00 82.50 88 ASP A O 1
ATOM 725 N N . SER A 1 89 ? 17.433 -0.316 -16.532 1.00 85.19 89 SER A N 1
ATOM 726 C CA . SER A 1 89 ? 18.382 0.782 -16.788 1.00 85.19 89 SER A CA 1
ATOM 727 C C . SER A 1 89 ? 17.769 2.191 -16.730 1.00 85.19 89 SER A C 1
ATOM 729 O O . SER A 1 89 ? 18.509 3.164 -16.621 1.00 85.19 89 SER A O 1
ATOM 731 N N . GLN A 1 90 ? 16.440 2.307 -16.810 1.00 85.88 90 GLN A N 1
ATOM 732 C CA . GLN A 1 90 ? 15.692 3.564 -16.746 1.00 85.88 90 GLN A CA 1
ATOM 733 C C . GLN A 1 90 ? 15.092 3.809 -15.350 1.00 85.88 90 GLN A C 1
ATOM 735 O O . GLN A 1 90 ? 14.381 4.792 -15.146 1.00 85.88 90 GLN A O 1
ATOM 740 N N . GLY A 1 91 ? 15.364 2.930 -14.379 1.00 77.62 91 GLY A N 1
ATOM 741 C CA . GLY A 1 91 ? 14.834 3.018 -13.020 1.00 77.62 91 GLY A CA 1
ATOM 742 C C . GLY A 1 91 ? 13.396 2.516 -12.874 1.00 77.62 91 GLY A C 1
ATOM 743 O O . GLY A 1 91 ? 12.801 2.703 -11.813 1.00 77.62 91 GLY A O 1
ATOM 744 N N . LYS A 1 92 ? 12.820 1.877 -13.900 1.00 79.50 92 LYS A N 1
ATOM 745 C CA . LYS A 1 92 ? 11.477 1.289 -13.829 1.00 79.50 92 LYS A CA 1
ATOM 746 C C . LYS A 1 92 ? 11.544 -0.121 -13.241 1.00 79.50 92 LYS A C 1
ATOM 748 O O . LYS A 1 92 ? 12.505 -0.853 -13.456 1.00 79.50 92 LYS A O 1
ATOM 753 N N . ARG A 1 93 ? 10.507 -0.520 -12.498 1.00 80.88 93 ARG A N 1
ATOM 754 C CA . ARG A 1 93 ? 10.399 -1.861 -11.903 1.00 80.88 93 ARG A CA 1
ATOM 755 C C . ARG A 1 93 ? 10.485 -2.955 -12.974 1.00 80.88 93 ARG A C 1
ATOM 757 O O . ARG A 1 93 ? 9.681 -2.968 -13.903 1.00 80.88 93 ARG A O 1
ATOM 764 N N . ALA A 1 94 ? 11.438 -3.869 -12.797 1.00 82.88 94 ALA A N 1
ATOM 765 C CA . ALA A 1 94 ? 11.671 -5.012 -13.677 1.00 82.88 94 ALA A CA 1
ATOM 766 C C . ALA A 1 94 ? 11.348 -6.356 -12.992 1.00 82.88 94 ALA A C 1
ATOM 768 O O . ALA A 1 94 ? 10.944 -7.306 -13.659 1.00 82.88 94 ALA A O 1
ATOM 769 N N . GLY A 1 95 ? 11.474 -6.447 -11.662 1.00 79.00 95 GLY A N 1
ATOM 770 C CA . GLY A 1 95 ? 11.093 -7.645 -10.906 1.00 79.00 95 GLY A CA 1
ATOM 771 C C . GLY A 1 95 ? 11.321 -7.525 -9.401 1.00 79.00 95 GLY A C 1
ATOM 772 O O . GLY A 1 95 ? 11.789 -6.494 -8.906 1.00 79.00 95 GLY A O 1
ATOM 773 N N . ARG A 1 96 ? 10.992 -8.591 -8.658 1.00 79.94 96 ARG A N 1
ATOM 774 C CA . ARG A 1 96 ? 11.155 -8.649 -7.195 1.00 79.94 96 ARG A CA 1
ATOM 775 C C . ARG A 1 96 ? 11.495 -10.047 -6.679 1.00 79.94 96 ARG A C 1
ATOM 777 O O . ARG A 1 96 ? 11.055 -11.053 -7.231 1.00 79.94 96 ARG A O 1
ATOM 784 N N . VAL A 1 97 ? 12.261 -10.098 -5.587 1.00 72.31 97 VAL A N 1
ATOM 785 C CA . VAL A 1 97 ? 12.531 -11.332 -4.828 1.00 72.31 97 VAL A CA 1
ATOM 786 C C . VAL A 1 97 ? 11.683 -11.336 -3.560 1.00 72.31 97 VAL A C 1
ATOM 788 O O . VAL A 1 97 ? 11.785 -10.429 -2.728 1.00 72.31 97 VAL A O 1
ATOM 791 N N . MET A 1 98 ? 10.877 -12.383 -3.413 1.00 67.56 98 MET A N 1
ATOM 792 C CA . MET A 1 98 ? 9.918 -12.596 -2.333 1.00 67.56 98 MET A CA 1
ATOM 793 C C . MET A 1 98 ? 10.387 -13.732 -1.407 1.00 67.56 98 MET A C 1
ATOM 795 O O . MET A 1 98 ? 10.805 -14.784 -1.888 1.00 67.56 98 MET A O 1
ATOM 799 N N . TYR A 1 99 ? 10.264 -13.554 -0.082 1.00 59.12 99 TYR A N 1
ATOM 800 C CA . TYR A 1 99 ? 10.517 -14.596 0.943 1.00 59.12 99 TYR A CA 1
ATOM 801 C C . TYR A 1 99 ? 11.840 -15.390 0.737 1.00 59.12 99 TYR A C 1
ATOM 803 O O . TYR A 1 99 ? 12.798 -14.851 0.182 1.00 59.12 99 TYR A O 1
ATOM 811 N N . GLN A 1 100 ? 11.975 -16.627 1.245 1.00 53.78 100 GLN A N 1
ATOM 812 C CA . GLN A 1 100 ? 13.141 -17.479 0.952 1.00 53.78 100 GLN A CA 1
ATOM 813 C C . GLN A 1 100 ? 13.164 -17.842 -0.550 1.00 53.78 100 GLN A C 1
ATOM 815 O O . GLN A 1 100 ? 12.507 -18.777 -0.991 1.00 53.78 100 GLN A O 1
ATOM 820 N N . MET A 1 101 ? 13.937 -17.068 -1.317 1.00 59.00 101 MET A N 1
ATOM 821 C CA . MET A 1 101 ? 14.408 -17.322 -2.689 1.00 59.00 101 MET A CA 1
ATOM 822 C C . MET A 1 101 ? 13.367 -17.426 -3.821 1.00 59.00 101 MET A C 1
ATOM 824 O O . MET A 1 101 ? 13.735 -17.822 -4.924 1.00 59.00 101 MET A O 1
ATOM 828 N N . THR A 1 102 ? 12.099 -17.045 -3.627 1.00 66.06 102 THR A N 1
ATOM 829 C CA . THR A 1 102 ? 11.142 -17.044 -4.751 1.00 66.06 102 THR A CA 1
ATOM 830 C C . THR A 1 102 ? 11.292 -15.757 -5.563 1.00 66.06 102 THR A C 1
ATOM 832 O O . THR A 1 102 ? 11.024 -14.664 -5.065 1.00 66.06 102 THR A O 1
ATOM 835 N N . PHE A 1 103 ? 11.734 -15.872 -6.815 1.00 74.31 103 PHE A N 1
ATOM 836 C CA . PHE A 1 103 ? 11.826 -14.751 -7.751 1.00 74.31 103 PHE A CA 1
ATOM 837 C C . PHE A 1 103 ? 10.559 -14.667 -8.611 1.00 74.31 103 PHE A C 1
ATOM 839 O O . PHE A 1 103 ? 10.182 -15.650 -9.244 1.00 74.31 103 PHE A O 1
ATOM 846 N N . LEU A 1 104 ? 9.906 -13.501 -8.623 1.00 75.88 104 LEU A N 1
ATOM 847 C CA . LEU A 1 104 ? 8.735 -13.224 -9.457 1.00 75.88 104 LEU A CA 1
ATOM 848 C C . LEU A 1 104 ? 9.099 -12.121 -10.466 1.00 75.88 104 LEU A C 1
ATOM 850 O O . LEU A 1 104 ? 9.177 -10.946 -10.078 1.00 75.88 104 LEU A O 1
ATOM 854 N N . PRO A 1 105 ? 9.377 -12.472 -11.734 1.00 79.25 105 PRO A N 1
ATOM 855 C CA . PRO A 1 105 ? 9.655 -11.485 -12.766 1.00 79.25 105 PRO A CA 1
ATOM 856 C C . PRO A 1 105 ? 8.366 -10.771 -13.189 1.00 79.25 105 PRO A C 1
ATOM 858 O O . PRO A 1 105 ? 7.332 -11.408 -13.374 1.00 79.25 105 PRO A O 1
ATOM 861 N N . ASP A 1 106 ? 8.444 -9.453 -13.389 1.00 80.50 106 ASP A N 1
ATOM 862 C CA . ASP A 1 106 ? 7.335 -8.684 -13.976 1.00 80.50 106 ASP A CA 1
ATOM 863 C C . ASP A 1 106 ? 7.392 -8.689 -15.517 1.00 80.50 106 ASP A C 1
ATOM 865 O O . ASP A 1 106 ? 6.446 -8.258 -16.176 1.00 80.50 106 ASP A O 1
ATOM 869 N N . THR A 1 107 ? 8.495 -9.174 -16.103 1.00 81.00 107 THR A N 1
ATOM 870 C CA . THR A 1 107 ? 8.685 -9.300 -17.553 1.00 81.00 107 THR A CA 1
ATOM 871 C C . THR A 1 107 ? 9.310 -10.642 -17.932 1.00 81.00 107 THR A C 1
ATOM 873 O O . THR A 1 107 ? 10.192 -11.159 -17.241 1.00 81.00 107 THR A O 1
ATOM 876 N N . ASP A 1 108 ? 8.914 -11.178 -19.089 1.00 84.94 108 ASP A N 1
ATOM 877 C CA . ASP A 1 108 ? 9.454 -12.444 -19.607 1.00 84.94 108 ASP A CA 1
ATOM 878 C C . ASP A 1 108 ? 10.968 -12.388 -19.848 1.00 84.94 108 ASP A C 1
ATOM 880 O O . ASP A 1 108 ? 11.675 -13.381 -19.688 1.00 84.94 108 ASP A O 1
ATOM 884 N N . GLU A 1 109 ? 11.478 -11.225 -20.257 1.00 87.00 109 GLU A N 1
ATOM 885 C CA . GLU A 1 109 ? 12.905 -11.018 -20.502 1.00 87.00 109 GLU A CA 1
ATOM 886 C C . GLU A 1 109 ? 13.723 -11.189 -19.222 1.00 87.00 109 GLU A C 1
ATOM 888 O O . GLU A 1 109 ? 14.715 -11.923 -19.221 1.00 87.00 109 GLU A O 1
ATOM 893 N N . LEU A 1 110 ? 13.274 -10.586 -18.117 1.00 83.19 110 LEU A N 1
ATOM 894 C CA . LEU A 1 110 ? 13.962 -10.724 -16.841 1.00 83.19 110 LEU A CA 1
ATOM 895 C C . LEU A 1 110 ? 13.825 -12.143 -16.279 1.00 83.19 110 LEU A C 1
ATOM 897 O O . LEU A 1 110 ? 14.781 -12.656 -15.698 1.00 83.19 110 LEU A O 1
ATOM 901 N N . GLY A 1 111 ? 12.676 -12.792 -16.494 1.00 85.62 111 GLY A N 1
ATOM 902 C CA . GLY A 1 111 ? 12.483 -14.201 -16.149 1.00 85.62 111 GLY A CA 1
ATOM 903 C C . GLY A 1 111 ? 13.539 -15.095 -16.802 1.00 85.62 111 GLY A C 1
ATOM 904 O O . GLY A 1 111 ? 14.261 -15.808 -16.106 1.00 85.62 111 GLY A O 1
ATOM 905 N N . ARG A 1 112 ? 13.716 -14.971 -18.125 1.00 88.69 112 ARG A N 1
ATOM 906 C CA . ARG A 1 112 ? 14.733 -15.731 -18.874 1.00 88.69 112 ARG A CA 1
ATOM 907 C C . ARG A 1 112 ? 16.159 -15.426 -18.417 1.00 88.69 112 ARG A C 1
ATOM 909 O O . ARG A 1 112 ? 16.972 -16.339 -18.285 1.00 88.69 112 ARG A O 1
ATOM 916 N N . LEU A 1 113 ? 16.475 -14.153 -18.170 1.00 87.62 113 LEU A N 1
ATOM 917 C CA . LEU A 1 113 ? 17.804 -13.757 -17.705 1.00 87.62 113 LEU A CA 1
ATOM 918 C C . LEU A 1 113 ? 18.129 -14.392 -16.348 1.00 87.62 113 LEU A C 1
ATOM 920 O O . LEU A 1 113 ? 19.213 -14.949 -16.172 1.00 87.62 113 LEU A O 1
ATOM 924 N N . TRP A 1 114 ? 17.182 -14.348 -15.412 1.00 85.19 114 TRP A N 1
ATOM 925 C CA . TRP A 1 114 ? 17.347 -14.918 -14.079 1.00 85.19 114 TRP A CA 1
ATOM 926 C C . TRP A 1 114 ? 17.610 -16.425 -14.121 1.00 85.19 114 TRP A C 1
ATOM 928 O O . TRP A 1 114 ? 18.540 -16.909 -13.473 1.00 85.19 114 TRP A O 1
ATOM 938 N N . GLU A 1 115 ? 16.840 -17.153 -14.932 1.00 85.50 115 GLU A N 1
ATOM 939 C CA . GLU A 1 115 ? 17.042 -18.588 -15.151 1.00 85.50 115 GLU A CA 1
ATOM 940 C C . GLU A 1 115 ? 18.416 -18.896 -15.759 1.00 85.50 115 GLU A C 1
ATOM 942 O O . GLU A 1 115 ? 19.046 -19.873 -15.362 1.00 85.50 115 GLU A O 1
ATOM 947 N N . SER A 1 116 ? 18.912 -18.053 -16.673 1.00 87.94 116 SER A N 1
ATOM 948 C CA . SER A 1 116 ? 20.218 -18.258 -17.316 1.00 87.94 116 SER A CA 1
ATOM 949 C C . SER A 1 116 ? 21.410 -18.044 -16.378 1.00 87.94 116 SER A C 1
ATOM 951 O O . SER A 1 116 ? 22.429 -18.720 -16.508 1.00 87.94 116 SER A O 1
ATOM 953 N N . ILE A 1 117 ? 21.290 -17.109 -15.431 1.00 84.81 117 ILE A N 1
ATOM 954 C CA . ILE A 1 117 ? 22.381 -16.735 -14.524 1.00 84.81 117 ILE A CA 1
ATOM 955 C C . ILE A 1 117 ? 22.393 -17.631 -13.279 1.00 84.81 117 ILE A C 1
ATOM 957 O O . ILE A 1 117 ? 23.458 -17.840 -12.701 1.00 84.81 117 ILE A O 1
ATOM 961 N N . GLN A 1 118 ? 21.227 -18.140 -12.855 1.00 77.94 118 GLN A N 1
ATOM 962 C CA . GLN A 1 118 ? 21.030 -18.846 -11.580 1.00 77.94 118 GLN A CA 1
ATOM 963 C C . GLN A 1 118 ? 21.818 -18.208 -10.417 1.00 77.94 118 GLN A C 1
ATOM 965 O O . GLN A 1 118 ? 22.666 -18.862 -9.797 1.00 77.94 118 GLN A O 1
ATOM 970 N N . PRO A 1 119 ? 21.598 -16.910 -10.139 1.00 67.69 119 PRO A N 1
ATOM 971 C CA . PRO A 1 119 ? 22.419 -16.185 -9.183 1.00 67.69 119 PRO A CA 1
ATOM 972 C C . PRO A 1 119 ? 22.325 -16.822 -7.790 1.00 67.69 119 PRO A C 1
ATOM 974 O O . PRO A 1 119 ? 21.237 -17.086 -7.279 1.00 67.69 119 PRO A O 1
ATOM 977 N N . ARG A 1 120 ? 23.484 -17.065 -7.164 1.00 63.88 120 ARG A N 1
ATOM 978 C CA . ARG A 1 120 ? 23.553 -17.479 -5.756 1.00 63.88 120 ARG A CA 1
ATOM 979 C C . ARG A 1 120 ? 23.304 -16.254 -4.876 1.00 63.88 120 ARG A C 1
ATOM 981 O O . ARG A 1 120 ? 24.122 -15.336 -4.879 1.00 63.88 120 ARG A O 1
ATOM 988 N N . LEU A 1 121 ? 22.169 -16.254 -4.179 1.00 57.41 121 LEU A N 1
ATOM 989 C CA . LEU A 1 121 ? 21.775 -15.247 -3.186 1.00 57.41 121 LEU A CA 1
ATOM 990 C C . LEU A 1 121 ? 22.292 -15.596 -1.788 1.00 57.41 121 LEU A C 1
ATOM 992 O O . LEU A 1 121 ? 22.334 -16.803 -1.462 1.00 57.41 121 LEU A O 1
#

Radius of gyration: 17.07 Å; chains: 1; bounding box: 41×34×41 Å

Secondary structure (DSSP, 8-state):
---SEEEEEEEETTEEEEEETTT--EEEEE--GGGHHHHH--HHHHH-TTS-TTEEE-TTT--EEETTTTT--HHHHS-S-EEEEEE-TTS-EEEEEETTTEEEESSHHHHHHHHHH----

pLDDT: mean 84.02, std 11.56, range [39.72, 98.19]

Foldseek 3Di:
DAEQKDFPDDDPQQKTWIAGPQQRDIFIFHFDPVCPVQLVPCPQCVVPVRDHSQWGADPVPRDIDRRRVVRDDPVVVVVFDFPDFDADPVSHTQWTATDPGDTDGPDPVVVVVCVVCVDDD